Protein AF-X0ZCJ8-F1 (afdb_monomer_lite)

Sequence (162 aa):
AALRPFVGLSFTGRDLARGEHVKVVFGGTGAEKFNALRLDPEAEMIAWEEVRREKNRVWLLAAFRPADAEAAWARLREHGFEEAAVPRVAGSISERITELNKQLERVDEGRDEVRREAAKLAAGRREVELALAHWEDRRELRAAASKTAGLGRVAFLTGWVL

Organism: NCBI:txid412755

Structure (mmCIF, N/CA/C/O backbone):
data_AF-X0ZCJ8-F1
#
_entry.id   AF-X0ZCJ8-F1
#
loop_
_atom_site.group_PDB
_atom_site.id
_atom_site.type_symbol
_atom_site.label_atom_id
_atom_site.label_alt_id
_atom_site.label_comp_id
_atom_site.label_asym_id
_atom_site.label_entity_id
_atom_site.label_seq_id
_atom_site.pdbx_PDB_ins_code
_atom_site.Cartn_x
_atom_site.Cartn_y
_atom_site.Cartn_z
_atom_site.occupancy
_atom_site.B_iso_or_equiv
_atom_site.auth_seq_id
_atom_site.auth_comp_id
_atom_site.auth_asym_id
_atom_site.auth_atom_id
_atom_site.pdbx_PDB_model_num
ATOM 1 N N . ALA A 1 1 ? -1.143 2.016 1.740 1.00 50.06 1 ALA A N 1
ATOM 2 C CA . ALA A 1 1 ? -2.320 2.835 2.115 1.00 50.06 1 ALA A CA 1
ATOM 3 C C . ALA A 1 1 ? -2.971 2.422 3.447 1.00 50.06 1 ALA A C 1
ATOM 5 O O . ALA A 1 1 ? -3.483 3.301 4.124 1.00 50.06 1 ALA A O 1
ATOM 6 N N . ALA A 1 2 ? -2.907 1.153 3.879 1.00 52.97 2 ALA A N 1
ATOM 7 C CA . ALA A 1 2 ? -3.610 0.666 5.079 1.00 52.97 2 ALA A CA 1
ATOM 8 C C . ALA A 1 2 ? -3.115 1.210 6.440 1.00 52.97 2 ALA A C 1
ATOM 10 O O . ALA A 1 2 ? -3.858 1.166 7.409 1.00 52.97 2 ALA A O 1
ATOM 11 N N . LEU A 1 3 ? -1.889 1.743 6.529 1.00 55.34 3 LEU A N 1
ATOM 12 C CA . LEU A 1 3 ? -1.287 2.179 7.801 1.00 55.34 3 LEU A CA 1
ATOM 13 C C . LEU A 1 3 ? -1.479 3.669 8.136 1.00 55.34 3 LEU A C 1
ATOM 15 O O . LEU A 1 3 ? -1.194 4.095 9.250 1.00 55.34 3 LEU A O 1
ATOM 19 N N . ARG A 1 4 ? -1.976 4.476 7.189 1.00 61.03 4 ARG A N 1
ATOM 20 C CA . ARG A 1 4 ? -2.172 5.928 7.378 1.00 61.03 4 ARG A CA 1
ATOM 21 C C . ARG A 1 4 ? -3.079 6.317 8.561 1.00 61.03 4 ARG A C 1
ATOM 23 O O . ARG A 1 4 ? -2.838 7.380 9.131 1.00 61.03 4 ARG A O 1
ATOM 30 N N . PRO A 1 5 ? -4.096 5.527 8.947 1.00 59.25 5 PRO A N 1
ATOM 31 C CA . PRO A 1 5 ? -4.903 5.829 10.129 1.00 59.25 5 PRO A CA 1
ATOM 32 C C . PRO A 1 5 ? -4.148 5.670 11.457 1.00 59.25 5 PRO A C 1
ATOM 34 O O . PRO A 1 5 ? -4.555 6.248 12.454 1.00 59.25 5 PRO A O 1
ATOM 37 N N . PHE A 1 6 ? -3.037 4.929 11.473 1.00 59.81 6 PHE A N 1
ATOM 38 C CA . PHE A 1 6 ? -2.308 4.580 12.694 1.00 59.81 6 PHE A CA 1
ATOM 39 C C . PHE A 1 6 ? -1.148 5.529 13.032 1.00 59.81 6 PHE A C 1
ATOM 41 O O . PHE A 1 6 ? -0.448 5.320 14.017 1.00 59.81 6 PHE A O 1
ATOM 48 N N . VAL A 1 7 ? -0.929 6.569 12.219 1.00 56.41 7 VAL A N 1
ATOM 49 C CA . VAL A 1 7 ? 0.241 7.469 12.289 1.00 56.41 7 VAL A CA 1
ATOM 50 C C . VAL A 1 7 ? 0.339 8.226 13.626 1.00 56.41 7 VAL A C 1
ATOM 52 O O . VAL A 1 7 ? 1.438 8.584 14.031 1.00 56.41 7 VAL A O 1
ATOM 55 N N . GLY A 1 8 ? -0.783 8.458 14.316 1.00 54.50 8 GLY A N 1
ATOM 56 C CA . GLY A 1 8 ? -0.837 9.216 15.576 1.00 54.50 8 GLY A CA 1
ATOM 57 C C . GLY A 1 8 ? -0.928 8.370 16.847 1.00 54.50 8 GLY A C 1
ATOM 58 O O . GLY A 1 8 ? -1.039 8.926 17.934 1.00 54.50 8 GLY A O 1
ATOM 59 N N . LEU A 1 9 ? -0.919 7.043 16.728 1.00 59.88 9 LEU A N 1
ATOM 60 C CA . LEU A 1 9 ? -1.150 6.151 17.858 1.00 59.88 9 LEU A CA 1
ATOM 61 C C . LEU A 1 9 ? 0.182 5.747 18.499 1.00 59.88 9 LEU A C 1
ATOM 63 O O . LEU A 1 9 ? 1.043 5.156 17.848 1.00 59.88 9 LEU A O 1
ATOM 67 N N . SER A 1 10 ? 0.352 6.085 19.779 1.00 52.34 10 SER A N 1
ATOM 68 C CA . SER A 1 10 ? 1.588 5.861 20.545 1.00 52.34 10 SER A CA 1
ATOM 69 C C . SER A 1 10 ? 1.737 4.440 21.095 1.00 52.34 10 SER A C 1
ATOM 71 O O . SER A 1 10 ? 2.777 4.122 21.667 1.00 52.34 10 SER A O 1
ATOM 73 N N . PHE A 1 11 ? 0.733 3.573 20.934 1.00 56.59 11 PHE A N 1
ATOM 74 C CA . PHE A 1 11 ? 0.785 2.219 21.477 1.00 56.59 11 PHE A CA 1
ATOM 75 C C . PHE A 1 11 ? 1.544 1.243 20.571 1.00 56.59 11 PHE A C 1
ATOM 77 O O . PHE A 1 11 ? 1.569 1.337 19.337 1.00 56.59 11 PHE A O 1
ATOM 84 N N . THR A 1 12 ? 2.128 0.232 21.202 1.00 52.91 12 THR A N 1
ATOM 85 C CA . THR A 1 12 ? 2.758 -0.890 20.516 1.00 52.91 12 THR A CA 1
ATOM 86 C C . THR A 1 12 ? 1.667 -1.872 20.083 1.00 52.91 12 THR A C 1
ATOM 88 O O . THR A 1 12 ? 0.764 -2.175 20.861 1.00 52.91 12 THR A O 1
ATOM 91 N N . GLY A 1 13 ? 1.752 -2.482 18.892 1.00 51.50 13 GLY A N 1
ATOM 92 C CA . GLY A 1 13 ? 0.832 -3.578 18.511 1.00 51.50 13 GLY A CA 1
ATOM 93 C C . GLY A 1 13 ? 0.872 -4.770 19.488 1.00 51.50 13 GLY A C 1
ATOM 94 O O . GLY A 1 13 ? -0.035 -5.597 19.527 1.00 51.50 13 GLY A O 1
ATOM 95 N N . ARG A 1 14 ? 1.926 -4.824 20.312 1.00 44.53 14 ARG A N 1
ATOM 96 C CA . ARG A 1 14 ? 2.133 -5.769 21.410 1.00 44.53 14 ARG A CA 1
ATOM 97 C C . ARG A 1 14 ? 1.317 -5.432 22.672 1.00 44.53 14 ARG A C 1
ATOM 99 O O . ARG A 1 14 ? 0.997 -6.360 23.406 1.00 44.53 14 ARG A O 1
ATOM 106 N N . ASP A 1 15 ? 0.943 -4.169 22.888 1.00 51.22 15 ASP A N 1
ATOM 107 C CA . ASP A 1 15 ? 0.133 -3.724 24.036 1.00 51.22 15 ASP A CA 1
ATOM 108 C C . ASP A 1 15 ? -1.352 -4.046 23.820 1.00 51.22 15 ASP A C 1
ATOM 110 O O . ASP A 1 15 ? -2.024 -4.516 24.734 1.00 51.22 15 ASP A O 1
ATOM 114 N N . LEU A 1 16 ? -1.829 -3.938 22.571 1.00 52.94 16 LEU A N 1
ATOM 115 C CA . LEU A 1 16 ? -3.170 -4.382 22.152 1.00 52.94 16 LEU A CA 1
ATOM 116 C C . LEU A 1 16 ? -3.399 -5.892 22.356 1.00 52.94 16 LEU A C 1
ATOM 118 O O . LEU A 1 16 ? -4.534 -6.336 22.510 1.00 52.94 16 LEU A O 1
ATOM 122 N N . ALA A 1 17 ? -2.325 -6.686 22.319 1.00 48.06 17 ALA A N 1
ATOM 123 C CA . ALA A 1 17 ? -2.374 -8.147 22.371 1.00 48.06 17 ALA A CA 1
ATOM 124 C C . ALA A 1 17 ? -2.093 -8.738 23.767 1.00 48.06 17 ALA A C 1
ATOM 126 O O . ALA A 1 17 ? -2.235 -9.947 23.938 1.00 48.06 17 ALA A O 1
ATOM 127 N N . ARG A 1 18 ? -1.662 -7.925 24.745 1.00 46.75 18 ARG A N 1
ATOM 128 C CA . ARG A 1 18 ? -1.220 -8.382 26.081 1.00 46.75 18 ARG A CA 1
ATOM 129 C C . ARG A 1 18 ? -2.162 -8.042 27.235 1.00 46.75 18 ARG A C 1
ATOM 131 O O . ARG A 1 18 ? -1.869 -8.428 28.362 1.00 46.75 18 ARG A O 1
ATOM 138 N N . GLY A 1 19 ? -3.270 -7.349 26.991 1.00 52.25 19 GLY A N 1
ATOM 139 C CA . GLY A 1 19 ? -4.263 -7.110 28.035 1.00 52.25 19 GLY A CA 1
ATOM 140 C C . GLY A 1 19 ? -4.997 -8.401 28.404 1.00 52.25 19 GLY A C 1
ATOM 141 O O . GLY A 1 19 ? -5.912 -8.795 27.691 1.00 52.25 19 GLY A O 1
ATOM 142 N N . GLU A 1 20 ? -4.659 -9.036 29.532 1.00 55.88 20 GLU A N 1
ATOM 143 C CA . GLU A 1 20 ? -5.433 -10.177 30.072 1.00 55.88 20 GLU A CA 1
ATOM 144 C C . GLU A 1 20 ? -6.902 -9.807 30.355 1.00 55.88 20 GLU A C 1
ATOM 146 O O . GLU A 1 20 ? -7.778 -10.669 30.367 1.00 55.88 20 GLU A O 1
ATOM 151 N N . HIS A 1 21 ? -7.186 -8.515 30.538 1.00 65.31 21 HIS A N 1
ATOM 152 C CA . HIS A 1 21 ? -8.494 -8.013 30.961 1.00 65.31 21 HIS A CA 1
ATOM 153 C C . HIS A 1 21 ? -9.215 -7.148 29.923 1.00 65.31 21 HIS A C 1
ATOM 155 O O . HIS A 1 21 ? -10.389 -6.835 30.119 1.00 65.31 21 HIS A O 1
ATOM 161 N N . VAL A 1 22 ? -8.551 -6.759 28.827 1.00 69.31 22 VAL A N 1
ATOM 162 C CA . VAL A 1 22 ? -9.112 -5.850 27.816 1.00 69.31 22 VAL A CA 1
ATOM 163 C C . VAL A 1 22 ? -8.643 -6.262 26.426 1.00 69.31 22 VAL A C 1
ATOM 165 O O . VAL A 1 22 ? -7.446 -6.340 26.157 1.00 69.31 22 VAL A O 1
ATOM 168 N N . LYS A 1 23 ? -9.602 -6.494 25.532 1.00 73.38 23 LYS A N 1
ATOM 169 C CA . LYS A 1 23 ? -9.383 -6.695 24.105 1.00 73.38 23 LYS A CA 1
ATOM 170 C C . LYS A 1 23 ? -9.575 -5.363 23.399 1.00 73.38 23 LYS A C 1
ATOM 172 O O . LYS A 1 23 ? -10.607 -4.719 23.563 1.00 73.38 23 LYS A O 1
ATOM 177 N N . VAL A 1 24 ? -8.588 -4.970 22.603 1.00 76.44 24 VAL A N 1
ATOM 178 C CA . VAL A 1 24 ? -8.636 -3.731 21.829 1.00 76.44 24 VAL A CA 1
ATOM 179 C C . VAL A 1 24 ? -8.632 -4.065 20.344 1.00 76.44 24 VAL A C 1
ATOM 181 O O . VAL A 1 24 ? -7.844 -4.890 19.880 1.00 76.44 24 VAL A O 1
ATOM 184 N N . VAL A 1 25 ? -9.530 -3.430 19.605 1.00 81.69 25 VAL A N 1
ATOM 185 C CA . VAL A 1 25 ? -9.717 -3.600 18.167 1.00 81.69 25 VAL A CA 1
ATOM 186 C C . VAL A 1 25 ? -9.647 -2.240 17.491 1.00 81.69 25 VAL A C 1
ATOM 188 O O . VAL A 1 25 ? -10.058 -1.220 18.046 1.00 81.69 25 VAL A O 1
ATOM 191 N N . PHE A 1 26 ? -9.110 -2.223 16.278 1.00 83.06 26 PHE A N 1
ATOM 192 C CA . PHE A 1 26 ? -9.020 -1.021 15.465 1.00 83.06 26 PHE A CA 1
ATOM 193 C C . PHE A 1 26 ? -9.832 -1.210 14.194 1.00 83.06 26 PHE A C 1
ATOM 195 O O . PHE A 1 26 ? -9.808 -2.274 13.576 1.00 83.06 26 PHE A O 1
ATOM 202 N N . GLY A 1 27 ? -10.540 -0.172 13.781 1.00 86.88 27 GLY A N 1
ATOM 203 C CA . GLY A 1 27 ? -11.360 -0.245 12.588 1.00 86.88 27 GLY A CA 1
ATOM 204 C C . GLY A 1 27 ? -11.977 1.087 12.238 1.00 86.88 27 GLY A C 1
ATOM 205 O O . GLY A 1 27 ? -11.566 2.140 12.728 1.00 86.88 27 GLY A O 1
ATOM 206 N N . GLY A 1 28 ? -12.966 1.044 11.358 1.00 89.06 28 GLY A N 1
ATOM 207 C CA . GLY A 1 28 ? -13.709 2.238 10.999 1.00 89.06 28 GLY A CA 1
ATOM 208 C C . GLY A 1 28 ? -15.178 1.962 10.758 1.00 89.06 28 GLY A C 1
ATOM 209 O O . GLY A 1 28 ? -15.568 0.843 10.447 1.00 89.06 28 GLY A O 1
ATOM 210 N N . THR A 1 29 ? -15.978 3.010 10.884 1.00 91.31 29 THR A N 1
ATOM 211 C CA . THR A 1 29 ? -17.409 3.012 10.573 1.00 91.31 29 THR A CA 1
ATOM 212 C C . THR A 1 29 ? -17.787 4.313 9.857 1.00 91.31 29 THR A C 1
ATOM 214 O O . THR A 1 29 ? -16.990 5.252 9.778 1.00 91.31 29 THR A O 1
ATOM 217 N N . GLY A 1 30 ? -18.989 4.381 9.290 1.00 89.75 30 GLY A N 1
ATOM 218 C CA . GLY A 1 30 ? -19.532 5.614 8.719 1.00 89.75 30 GLY A CA 1
ATOM 219 C C . GLY A 1 30 ? -19.782 6.673 9.797 1.00 89.75 30 GLY A C 1
ATOM 220 O O . GLY A 1 30 ? -20.131 6.336 10.926 1.00 89.75 30 GLY A O 1
ATOM 221 N N . ALA A 1 31 ? -19.637 7.958 9.465 1.00 87.25 31 ALA A N 1
ATOM 222 C CA . ALA A 1 31 ? -19.786 9.043 10.447 1.00 87.25 31 ALA A CA 1
ATOM 223 C C . ALA A 1 31 ? -21.177 9.077 11.114 1.00 87.25 31 ALA A C 1
ATOM 225 O O . ALA A 1 31 ? -21.279 9.297 12.319 1.00 87.25 31 ALA A O 1
ATOM 226 N N . GLU A 1 32 ? -22.240 8.803 10.355 1.00 87.56 32 GLU A N 1
ATOM 227 C CA . GLU A 1 32 ? -23.608 8.719 10.883 1.00 87.56 32 GLU A CA 1
ATOM 228 C C . GLU A 1 32 ? -23.779 7.539 11.845 1.00 87.56 32 GLU A C 1
ATOM 230 O O . GLU A 1 32 ? -24.325 7.695 12.935 1.00 87.56 32 GLU A O 1
ATOM 235 N N . LYS A 1 33 ? -23.236 6.373 11.479 1.00 88.88 33 LYS A N 1
ATOM 236 C CA . LYS A 1 33 ? -23.296 5.166 12.308 1.00 88.88 33 LYS A CA 1
ATOM 237 C C . LYS A 1 33 ? -22.452 5.285 13.575 1.00 88.88 33 LYS A C 1
ATOM 239 O O . LYS A 1 33 ? -22.844 4.777 14.615 1.00 88.88 33 LYS A O 1
ATOM 244 N N . PHE A 1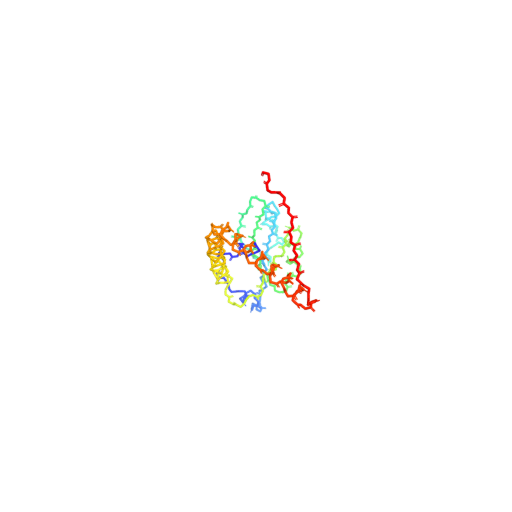 34 ? -21.335 6.012 13.524 1.00 87.88 34 PHE A N 1
ATOM 245 C CA . PHE A 1 34 ? -20.565 6.335 14.725 1.00 87.88 34 PHE A CA 1
ATOM 246 C C . PHE A 1 34 ? -21.363 7.201 15.702 1.00 87.88 34 PHE A C 1
ATOM 248 O O . PHE A 1 34 ? -21.324 6.975 16.909 1.00 87.88 34 PHE A O 1
ATOM 255 N N . ASN A 1 35 ? -22.107 8.187 15.194 1.00 87.19 35 ASN A N 1
ATOM 256 C CA . ASN A 1 35 ? -22.967 9.005 16.047 1.00 87.19 35 ASN A CA 1
ATOM 257 C C . ASN A 1 35 ? -24.101 8.171 16.661 1.00 87.19 35 ASN A C 1
ATOM 259 O O . ASN A 1 35 ? -24.431 8.390 17.822 1.00 87.19 35 ASN A O 1
ATOM 263 N N . ALA A 1 36 ? -24.650 7.203 15.920 1.00 87.81 36 ALA A N 1
ATOM 264 C CA . ALA A 1 36 ? -25.632 6.257 16.449 1.00 87.81 36 ALA A CA 1
ATOM 265 C C . ALA A 1 36 ? -25.032 5.362 17.548 1.00 87.81 36 ALA A C 1
ATOM 267 O O . ALA A 1 36 ? -25.618 5.263 18.620 1.00 87.81 36 ALA A O 1
ATOM 268 N N . LEU A 1 37 ? -23.827 4.818 17.337 1.00 87.56 37 LEU A N 1
ATOM 269 C CA . LEU A 1 37 ? -23.094 4.035 18.340 1.00 87.56 37 LEU A CA 1
ATOM 270 C C . LEU A 1 37 ? -22.851 4.834 19.629 1.00 87.56 37 LEU A C 1
ATOM 272 O O . LEU A 1 37 ? -22.979 4.300 20.723 1.00 87.56 37 LEU A O 1
ATOM 276 N N . ARG A 1 38 ? -22.534 6.131 19.518 1.00 85.06 38 ARG A N 1
ATOM 277 C CA . ARG A 1 38 ? -22.311 7.004 20.686 1.00 85.06 38 ARG A CA 1
ATOM 278 C C . ARG A 1 38 ? -23.552 7.229 21.543 1.00 85.06 38 ARG A C 1
ATOM 280 O O . ARG A 1 38 ? -23.412 7.622 22.697 1.00 85.06 38 ARG A O 1
ATOM 287 N N . LEU A 1 39 ? -24.730 7.084 20.953 1.00 87.88 39 LEU A N 1
ATOM 288 C CA . LEU A 1 39 ? -26.014 7.286 21.616 1.00 87.88 39 LEU A CA 1
ATOM 289 C C . LEU A 1 39 ? -26.653 5.959 22.037 1.00 87.88 39 LEU A C 1
ATOM 291 O O . LEU A 1 39 ? -27.720 5.980 22.644 1.00 87.88 39 LEU A O 1
ATOM 295 N N . ASP A 1 40 ? -26.020 4.830 21.714 1.00 87.75 40 ASP A N 1
ATOM 296 C CA . ASP A 1 40 ? -26.507 3.501 22.049 1.00 87.75 40 ASP A CA 1
ATOM 297 C C . ASP A 1 40 ? -26.166 3.166 23.514 1.00 87.75 40 ASP A C 1
ATOM 299 O O . ASP A 1 40 ? -24.987 2.999 23.845 1.00 87.75 40 ASP A O 1
ATOM 303 N N . PRO A 1 41 ? -27.162 3.062 24.414 1.00 83.81 41 PRO A N 1
ATOM 304 C CA . PRO A 1 41 ? -26.923 2.709 25.811 1.00 83.81 41 PRO A CA 1
ATOM 305 C C . PRO A 1 41 ? -26.390 1.280 25.965 1.00 83.81 41 PRO A C 1
ATOM 307 O O . PRO A 1 41 ? -25.703 0.981 26.936 1.00 83.81 41 PRO A O 1
ATOM 310 N N . GLU A 1 42 ? -26.642 0.395 24.998 1.00 82.19 42 GLU A N 1
ATOM 311 C CA . GLU A 1 42 ? -26.114 -0.968 25.021 1.00 82.19 42 GLU A CA 1
ATOM 312 C C . GLU A 1 42 ? -24.647 -1.049 24.578 1.00 82.19 42 GLU A C 1
ATOM 314 O O . GLU A 1 42 ? -24.030 -2.111 24.657 1.00 82.19 42 GLU A O 1
ATOM 319 N N . ALA A 1 43 ? -24.056 0.067 24.144 1.00 82.62 43 ALA A N 1
ATOM 320 C CA . ALA A 1 43 ? -22.638 0.159 23.827 1.00 82.62 43 ALA A CA 1
ATOM 321 C C . ALA A 1 43 ? -21.770 0.544 25.043 1.00 82.62 43 ALA A C 1
ATOM 323 O O . ALA A 1 43 ? -20.558 0.676 24.899 1.00 82.62 43 ALA A O 1
ATOM 324 N N . GLU A 1 44 ? -22.341 0.677 26.248 1.00 83.50 44 GLU A N 1
ATOM 325 C CA . GLU A 1 44 ? -21.629 1.112 27.465 1.00 83.50 44 GLU A CA 1
ATOM 326 C C . GLU A 1 44 ? -20.452 0.192 27.857 1.00 83.50 44 GLU A C 1
ATOM 328 O O . GLU A 1 44 ? -19.471 0.640 28.449 1.00 83.50 44 GLU A O 1
ATOM 333 N N . MET A 1 45 ? -20.485 -1.088 27.463 1.00 81.81 45 MET A N 1
ATOM 334 C CA . MET A 1 45 ? -19.368 -2.024 27.677 1.00 81.81 45 MET A CA 1
ATOM 335 C C . MET A 1 45 ? -18.158 -1.792 26.753 1.00 81.81 45 MET A C 1
ATOM 337 O O . MET A 1 45 ? -17.150 -2.498 26.867 1.00 81.81 45 MET A O 1
ATOM 341 N N . ILE A 1 46 ? -18.258 -0.843 25.820 1.00 85.88 46 ILE A N 1
ATOM 342 C CA . ILE A 1 46 ? -17.234 -0.520 24.832 1.00 85.88 46 ILE A CA 1
ATOM 343 C C . ILE A 1 46 ? -16.668 0.859 25.159 1.00 85.88 46 ILE A C 1
ATOM 345 O O . ILE A 1 46 ? -17.342 1.875 25.035 1.00 85.88 46 ILE A O 1
ATOM 349 N N . ALA A 1 47 ? -15.392 0.915 25.522 1.00 82.88 47 ALA A N 1
ATOM 350 C CA . ALA A 1 47 ? -14.654 2.168 25.515 1.00 82.88 47 ALA A CA 1
ATOM 351 C C . ALA A 1 47 ? -14.163 2.431 24.091 1.00 82.88 47 ALA A C 1
ATOM 353 O O . ALA A 1 47 ? -13.591 1.539 23.466 1.00 82.88 47 ALA A O 1
ATOM 354 N N . TRP A 1 48 ? -14.351 3.638 23.563 1.00 86.06 48 TRP A N 1
ATOM 355 C CA . TRP A 1 48 ? -13.825 3.988 22.246 1.00 86.06 48 TRP A CA 1
ATOM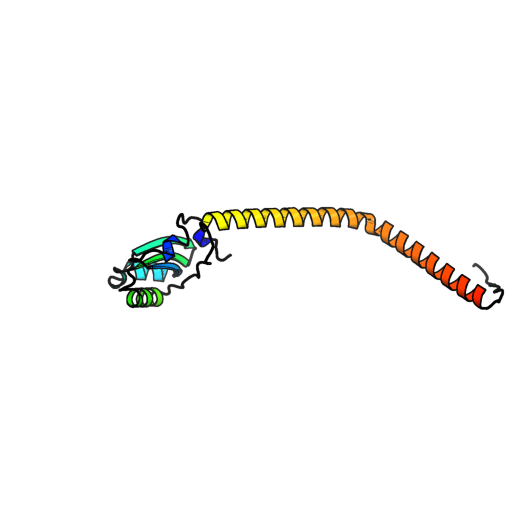 356 C C . TRP A 1 48 ? -13.116 5.332 22.224 1.00 86.06 48 TRP A C 1
ATOM 358 O O . TRP A 1 48 ? -13.449 6.255 22.966 1.00 86.06 48 TRP A O 1
ATOM 368 N N . GLU A 1 49 ? -12.168 5.452 21.303 1.00 81.88 49 GLU A N 1
ATOM 369 C CA . GLU A 1 49 ? -11.448 6.686 21.022 1.00 81.88 49 GLU A CA 1
ATOM 370 C C . GLU A 1 49 ? -11.467 6.962 19.516 1.00 81.88 49 GLU A C 1
ATOM 372 O O . GLU A 1 49 ? -11.171 6.085 18.697 1.00 81.88 49 GLU A O 1
ATOM 377 N N . GLU A 1 50 ? -11.847 8.187 19.142 1.00 84.62 50 GLU A N 1
ATOM 378 C CA . GLU A 1 50 ? -11.803 8.646 17.755 1.00 84.62 50 GLU A CA 1
ATOM 379 C C . GLU A 1 50 ? -10.353 8.959 17.383 1.00 84.62 50 GLU A C 1
ATOM 381 O O . GLU A 1 50 ? -9.767 9.925 17.862 1.00 84.62 50 GLU A O 1
ATOM 386 N N . VAL A 1 51 ? -9.778 8.143 16.502 1.00 81.00 51 VAL A N 1
ATOM 387 C CA . VAL A 1 51 ? -8.388 8.303 16.057 1.00 81.00 51 VAL A CA 1
ATOM 388 C C . VAL A 1 51 ? -8.307 9.295 14.908 1.00 81.00 51 VAL A C 1
ATOM 390 O O . VAL A 1 51 ? -7.384 10.105 14.822 1.00 81.00 51 VAL A O 1
ATOM 393 N N . ARG A 1 52 ? -9.259 9.208 13.971 1.00 79.88 52 ARG A N 1
ATOM 394 C CA . ARG A 1 52 ? -9.272 10.053 12.777 1.00 79.88 52 ARG A CA 1
ATOM 395 C C . ARG A 1 52 ? -10.649 10.091 12.137 1.00 79.88 52 ARG A C 1
ATOM 397 O O . ARG A 1 52 ? -11.284 9.056 11.966 1.00 79.88 52 ARG A O 1
ATOM 404 N N . ARG A 1 53 ? -11.050 11.261 11.651 1.00 82.44 53 ARG A N 1
ATOM 405 C CA . ARG A 1 53 ? -12.266 11.442 10.854 1.00 82.44 53 ARG A CA 1
ATOM 406 C C . ARG A 1 53 ? -11.932 11.937 9.459 1.00 82.44 53 ARG A C 1
ATOM 408 O O . ARG A 1 53 ? -11.246 12.938 9.278 1.00 82.44 53 ARG A O 1
ATOM 415 N N . GLU A 1 54 ? -12.443 11.225 8.468 1.00 82.94 54 GLU A N 1
ATOM 416 C CA . GLU A 1 54 ? -12.498 11.644 7.072 1.00 82.94 54 GLU A CA 1
ATOM 417 C C . GLU A 1 54 ? -13.971 11.814 6.690 1.00 82.94 54 GLU A C 1
ATOM 419 O O . GLU A 1 54 ? -14.829 11.184 7.296 1.00 82.94 54 GLU A O 1
ATOM 424 N N . LYS A 1 55 ? -14.284 12.683 5.718 1.00 80.88 55 LYS A N 1
ATOM 425 C CA . LYS A 1 55 ? -15.639 13.223 5.448 1.00 80.88 55 LYS A CA 1
ATOM 426 C C . LYS A 1 55 ? -16.822 12.274 5.712 1.00 80.88 55 LYS A C 1
ATOM 428 O O . LYS A 1 55 ? -17.805 12.722 6.284 1.00 80.88 55 LYS A O 1
ATOM 433 N N . ASN A 1 56 ? -16.730 11.001 5.311 1.00 85.12 56 ASN A N 1
ATOM 434 C CA . ASN A 1 56 ? -17.792 10.009 5.506 1.00 85.12 56 ASN A CA 1
ATOM 435 C C . ASN A 1 56 ? -17.389 8.776 6.347 1.00 85.12 56 ASN A C 1
ATOM 437 O O . ASN A 1 56 ? -18.158 7.824 6.451 1.00 85.12 56 ASN A O 1
ATOM 441 N N . ARG A 1 57 ? -16.182 8.746 6.924 1.00 86.88 57 ARG A N 1
ATOM 442 C CA . ARG A 1 57 ? -15.650 7.586 7.655 1.00 86.88 57 ARG A CA 1
ATOM 443 C C . ARG A 1 57 ? -14.884 8.021 8.900 1.00 86.88 57 ARG A C 1
ATOM 445 O O . ARG A 1 57 ? -13.994 8.866 8.835 1.00 86.88 57 ARG A O 1
ATOM 452 N N . VAL A 1 58 ? -15.212 7.406 10.027 1.00 86.31 58 VAL A N 1
ATOM 453 C CA . VAL A 1 58 ? -14.546 7.597 11.315 1.00 86.31 58 VAL A CA 1
ATOM 454 C C . VAL A 1 58 ? -13.730 6.349 11.618 1.00 86.31 58 VAL A C 1
ATOM 456 O O . VAL A 1 58 ? -14.249 5.236 11.571 1.00 86.31 58 VAL A O 1
ATOM 459 N N . TRP A 1 59 ? -12.450 6.542 11.906 1.00 85.50 59 TRP A N 1
ATOM 460 C CA . TRP A 1 59 ? -11.533 5.519 12.388 1.00 85.50 59 TRP A CA 1
ATOM 461 C C . TRP A 1 59 ? -11.487 5.582 13.904 1.00 85.50 59 TRP A C 1
ATOM 463 O O . TRP A 1 59 ? -11.242 6.648 14.477 1.00 85.50 59 TRP A O 1
ATOM 473 N N . LEU A 1 60 ? -11.718 4.441 14.539 1.00 86.44 60 LEU A N 1
ATOM 474 C CA . LEU A 1 60 ? -11.849 4.349 15.981 1.00 86.44 60 LEU A CA 1
ATOM 475 C C . LEU A 1 60 ? -11.085 3.152 16.534 1.00 86.44 60 LEU A C 1
ATOM 477 O O . LEU A 1 60 ? -10.951 2.106 15.891 1.00 86.44 60 LEU A O 1
ATOM 481 N N . LEU A 1 61 ? -10.597 3.344 17.751 1.00 83.25 61 LEU A N 1
ATOM 482 C CA . LEU A 1 61 ? -10.174 2.272 18.635 1.00 83.25 61 LEU A CA 1
ATOM 483 C C . LEU A 1 61 ? -11.352 1.918 19.510 1.00 83.25 61 LEU A C 1
ATOM 485 O O . LEU A 1 61 ? -11.937 2.812 20.110 1.00 83.25 61 LEU A O 1
ATOM 489 N N . ALA A 1 62 ? -11.679 0.638 19.592 1.00 84.75 62 ALA A N 1
ATOM 490 C CA . ALA A 1 62 ? -12.645 0.128 20.546 1.00 84.75 62 ALA A CA 1
ATOM 491 C C . ALA A 1 62 ? -11.941 -0.848 21.487 1.00 84.75 62 ALA A C 1
ATOM 493 O O . ALA A 1 62 ? -11.177 -1.707 21.051 1.00 84.75 62 ALA A O 1
ATOM 494 N N . ALA A 1 63 ? -12.195 -0.711 22.778 1.00 82.31 63 ALA A N 1
ATOM 495 C CA . ALA A 1 63 ? -11.658 -1.527 23.845 1.00 82.31 63 ALA A CA 1
ATOM 496 C C . ALA A 1 63 ? -12.820 -2.067 24.681 1.00 82.31 63 ALA A C 1
ATOM 498 O O . ALA A 1 63 ? -13.702 -1.320 25.094 1.00 82.31 63 ALA A O 1
ATOM 499 N N . PHE A 1 64 ? -12.831 -3.370 24.923 1.00 84.12 64 PHE A N 1
ATOM 500 C CA . PHE A 1 64 ? -13.873 -4.040 25.699 1.00 84.12 64 PHE A CA 1
ATOM 501 C C . PHE A 1 64 ? -13.286 -5.225 26.459 1.00 84.12 64 PHE A C 1
ATOM 503 O O . PHE A 1 64 ? -12.211 -5.735 26.130 1.00 84.12 64 PHE A O 1
ATOM 510 N N . ARG A 1 65 ? -13.977 -5.683 27.503 1.00 81.19 65 ARG A N 1
ATOM 511 C CA . ARG A 1 65 ? -13.530 -6.850 28.271 1.00 81.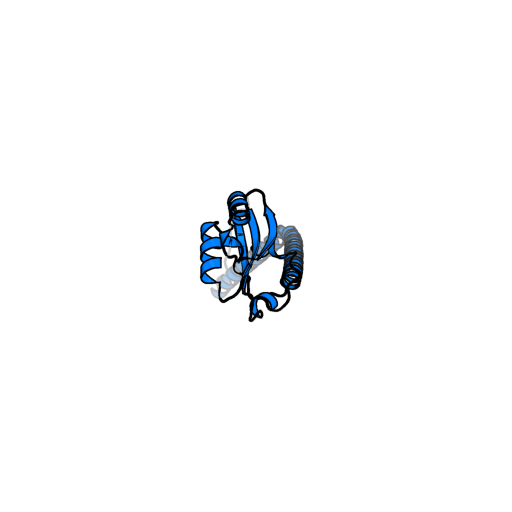19 65 ARG A CA 1
ATOM 512 C C . ARG A 1 65 ? -13.653 -8.123 27.425 1.00 81.19 65 ARG A C 1
ATOM 514 O O . ARG A 1 65 ? -14.633 -8.265 26.697 1.00 81.19 65 ARG A O 1
ATOM 521 N N . PRO A 1 66 ? -12.726 -9.091 27.543 1.00 81.19 66 PRO A N 1
ATOM 522 C CA . PRO A 1 66 ? -12.839 -10.376 26.855 1.00 81.19 66 PRO A CA 1
ATOM 523 C C . PRO A 1 66 ? -14.139 -11.126 27.171 1.00 81.19 66 PRO A C 1
ATOM 525 O O . PRO A 1 66 ? -14.678 -11.784 26.289 1.00 81.19 66 PRO A O 1
ATOM 528 N N . ALA A 1 67 ? -14.657 -10.986 28.397 1.00 83.00 67 ALA A N 1
ATOM 529 C CA . ALA A 1 67 ? -15.936 -11.565 28.812 1.00 83.00 67 ALA A CA 1
ATOM 530 C C . ALA A 1 67 ? -17.132 -11.005 28.019 1.00 83.00 67 ALA A C 1
ATOM 532 O O . ALA A 1 67 ? -18.069 -11.739 27.728 1.00 83.00 67 ALA A O 1
ATOM 533 N N . ASP A 1 68 ? -17.054 -9.737 27.607 1.00 85.25 68 ASP A N 1
ATOM 534 C CA . ASP A 1 68 ? -18.115 -9.021 26.890 1.00 85.25 68 ASP A CA 1
ATOM 535 C C . ASP A 1 68 ? -17.868 -9.016 25.367 1.00 85.25 68 ASP A C 1
ATOM 537 O O . ASP A 1 68 ? -18.522 -8.291 24.619 1.00 85.25 68 ASP A O 1
ATOM 541 N N . ALA A 1 69 ? -16.898 -9.801 24.881 1.00 83.31 69 ALA A N 1
ATOM 542 C CA . ALA A 1 69 ? -16.396 -9.685 23.516 1.00 83.31 69 ALA A CA 1
ATOM 543 C C . ALA A 1 69 ? -17.454 -9.967 22.446 1.00 83.31 69 ALA A C 1
ATOM 545 O O . ALA A 1 69 ? -17.491 -9.257 21.444 1.00 83.31 69 ALA A O 1
ATOM 546 N N . GLU A 1 70 ? -18.301 -10.983 22.623 1.00 86.62 70 GLU A N 1
ATOM 547 C CA . GLU A 1 70 ? -19.348 -11.290 21.640 1.00 86.62 70 GLU A CA 1
ATOM 548 C C . GLU A 1 70 ? -20.396 -10.180 21.560 1.00 86.62 70 GLU A C 1
ATOM 550 O O . GLU A 1 70 ? -20.726 -9.733 20.461 1.00 86.62 70 GLU A O 1
ATOM 555 N N . ALA A 1 71 ? -20.855 -9.687 22.712 1.00 87.12 71 ALA A N 1
ATOM 556 C CA . ALA A 1 71 ? -21.816 -8.594 22.786 1.00 87.12 71 ALA A CA 1
ATOM 557 C C . ALA A 1 71 ? -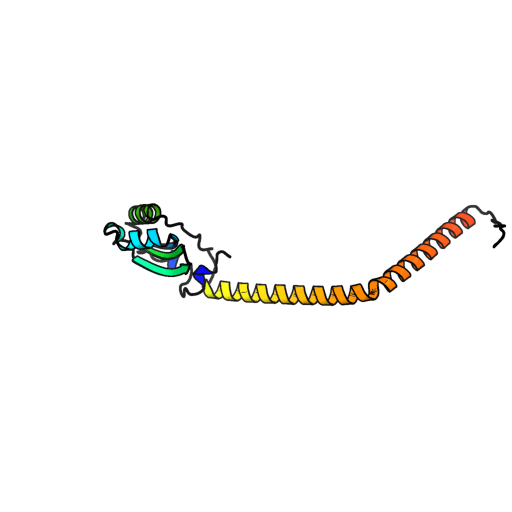21.232 -7.306 22.183 1.00 87.12 71 ALA A C 1
ATOM 559 O O . ALA A 1 71 ? -21.882 -6.644 21.373 1.00 87.12 71 ALA A O 1
ATOM 560 N N . ALA A 1 72 ? -19.974 -6.989 22.502 1.00 86.94 72 ALA A N 1
ATOM 561 C CA . ALA A 1 72 ? -19.286 -5.826 21.956 1.00 86.94 72 ALA A CA 1
ATOM 562 C C . ALA A 1 72 ? -19.134 -5.923 20.431 1.00 86.94 72 ALA A C 1
ATOM 564 O O . ALA A 1 72 ? -19.395 -4.959 19.714 1.00 86.94 72 ALA A O 1
ATOM 565 N N . TRP A 1 73 ? -18.769 -7.099 19.910 1.00 88.62 73 TRP A N 1
ATOM 566 C CA . TRP A 1 73 ? -18.666 -7.324 18.468 1.00 88.62 73 TRP A CA 1
ATOM 567 C C . TRP A 1 73 ? -20.006 -7.242 17.748 1.00 88.62 73 TRP A C 1
ATOM 569 O O . TRP A 1 73 ? -20.054 -6.706 16.640 1.00 88.62 73 TRP A O 1
ATOM 579 N N . ALA A 1 74 ? -21.072 -7.772 18.348 1.00 90.81 74 ALA A N 1
ATOM 580 C CA . ALA A 1 74 ? -22.41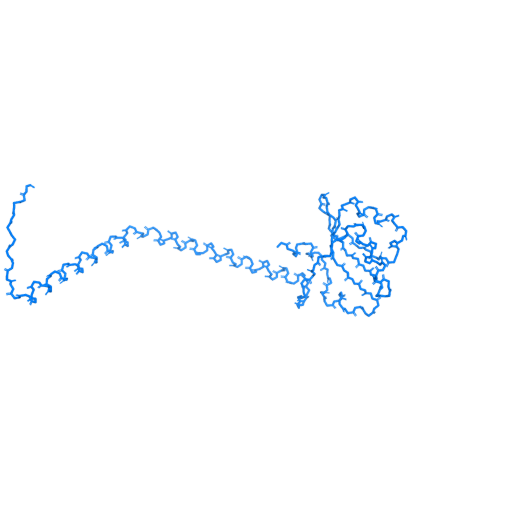4 -7.691 17.787 1.00 90.81 74 ALA A CA 1
ATOM 581 C C . ALA A 1 74 ? -22.836 -6.226 17.619 1.00 90.81 74 ALA A C 1
ATOM 583 O O . ALA A 1 74 ? -23.186 -5.824 16.509 1.00 90.81 74 ALA A O 1
ATOM 584 N N . ARG A 1 75 ? -22.674 -5.413 18.672 1.00 89.19 75 ARG A N 1
ATOM 585 C CA . ARG A 1 75 ? -23.006 -3.980 18.644 1.00 89.19 75 ARG A CA 1
ATOM 586 C C . ARG A 1 75 ? -22.123 -3.201 17.674 1.00 89.19 75 ARG A C 1
ATOM 588 O O . ARG A 1 75 ? -22.630 -2.449 16.847 1.00 89.19 75 ARG A O 1
ATOM 595 N N . LEU A 1 76 ? -20.810 -3.434 17.677 1.00 87.88 76 LEU A N 1
ATOM 596 C CA . LEU A 1 76 ? -19.906 -2.795 16.713 1.00 87.88 76 LEU A CA 1
ATOM 597 C C . LEU A 1 76 ? -20.324 -3.093 15.264 1.00 87.88 76 LEU A C 1
ATOM 599 O O . LEU A 1 76 ? -20.394 -2.178 14.443 1.00 87.88 76 LEU A O 1
ATOM 603 N N . ARG A 1 77 ? -20.644 -4.350 14.937 1.00 90.31 77 ARG A N 1
ATOM 604 C CA . ARG A 1 77 ? -21.063 -4.745 13.580 1.00 90.31 77 ARG A CA 1
ATOM 605 C C . ARG A 1 77 ? -22.427 -4.189 13.192 1.00 90.31 77 ARG A C 1
ATOM 607 O O . ARG A 1 77 ? -22.596 -3.786 12.042 1.00 90.31 77 ARG A O 1
ATOM 614 N N . GLU A 1 78 ? -23.372 -4.135 14.124 1.00 91.31 78 GLU A N 1
ATOM 615 C CA . GLU A 1 78 ? -24.683 -3.510 13.920 1.00 91.31 78 GLU A CA 1
ATOM 616 C C . GLU A 1 78 ? -24.533 -2.036 13.516 1.00 91.31 78 GLU A C 1
ATOM 618 O O . GLU A 1 78 ? -25.119 -1.580 12.532 1.00 91.31 78 GLU A O 1
ATOM 623 N N . HIS A 1 79 ? -23.601 -1.335 14.165 1.00 89.50 79 HIS A N 1
ATOM 624 C CA . HIS A 1 79 ? -23.210 0.033 13.823 1.00 89.50 79 HIS A CA 1
ATOM 625 C C . HIS A 1 79 ? -22.173 0.116 12.691 1.00 89.50 79 HIS A C 1
ATOM 627 O O . HIS A 1 79 ? -21.506 1.134 12.515 1.00 89.50 79 HIS A O 1
ATOM 633 N N . GLY A 1 80 ? -22.037 -0.927 11.868 1.00 86.44 80 GLY A N 1
ATOM 634 C CA . GLY A 1 80 ? -21.228 -0.915 10.646 1.00 86.44 80 GLY A CA 1
ATOM 635 C C . GLY A 1 80 ? -19.721 -0.784 10.862 1.00 86.44 80 GLY A C 1
ATOM 636 O O . GLY A 1 80 ? -19.032 -0.266 9.984 1.00 86.44 80 GLY A O 1
ATOM 637 N N . PHE A 1 81 ? -19.210 -1.208 12.017 1.00 88.94 81 PHE A N 1
ATOM 638 C CA . PHE A 1 81 ? -17.779 -1.267 12.274 1.00 88.94 81 PHE A CA 1
ATOM 639 C C . PHE A 1 81 ? -17.114 -2.362 11.437 1.00 88.94 81 PHE A C 1
ATOM 641 O O . PHE A 1 81 ? -17.462 -3.543 11.511 1.00 88.94 81 PHE A O 1
ATOM 648 N N . GLU A 1 82 ? -16.104 -1.957 10.680 1.00 85.88 82 GLU A N 1
ATOM 649 C CA . GLU A 1 82 ? -15.222 -2.836 9.927 1.00 85.88 82 GLU A CA 1
ATOM 650 C C . GLU A 1 82 ? -13.865 -2.893 10.625 1.00 85.88 82 GLU A C 1
ATOM 652 O O . GLU A 1 82 ? -13.157 -1.882 10.703 1.00 85.88 82 GLU A O 1
ATOM 657 N N . GLU A 1 83 ? -13.491 -4.080 11.111 1.00 82.44 83 GLU A N 1
ATOM 658 C CA . GLU A 1 83 ? -12.164 -4.311 11.677 1.00 82.44 83 GLU A CA 1
ATOM 659 C C . GLU A 1 83 ? -11.102 -4.104 10.600 1.00 82.44 83 GLU A C 1
ATOM 661 O O . GLU A 1 83 ? -11.115 -4.747 9.548 1.00 82.44 83 GLU A O 1
ATOM 666 N N . ALA A 1 84 ? -10.149 -3.223 10.876 1.00 78.56 84 ALA A N 1
ATOM 667 C CA . ALA A 1 84 ? -8.956 -3.123 10.066 1.00 78.56 84 ALA A CA 1
ATOM 668 C C . ALA A 1 84 ? -7.893 -4.018 10.689 1.00 78.56 84 ALA A C 1
ATOM 670 O O . ALA A 1 84 ? -7.445 -3.787 11.811 1.00 78.56 84 ALA A O 1
ATOM 671 N N . ALA A 1 85 ? -7.478 -5.034 9.932 1.00 64.69 85 ALA A N 1
ATOM 672 C CA . ALA A 1 85 ? -6.411 -5.928 10.343 1.00 64.69 85 ALA A CA 1
ATOM 673 C C . ALA A 1 85 ? -5.154 -5.107 10.654 1.00 64.69 85 ALA A C 1
ATOM 675 O O . ALA A 1 85 ? -4.498 -4.578 9.753 1.00 64.69 85 ALA A O 1
ATOM 676 N N . VAL A 1 86 ? -4.825 -4.994 11.941 1.00 61.72 86 VAL A N 1
ATOM 677 C CA . VAL A 1 86 ? -3.568 -4.394 12.373 1.00 61.72 86 VAL A CA 1
ATOM 678 C C . VAL A 1 86 ? -2.474 -5.388 11.990 1.00 61.72 86 VAL A C 1
ATOM 680 O O . VAL A 1 86 ? -2.474 -6.513 12.505 1.00 61.72 86 VAL A O 1
ATOM 683 N N . PRO A 1 87 ? -1.557 -5.050 11.066 1.00 56.34 87 PRO A N 1
ATOM 684 C CA . PRO A 1 87 ? -0.478 -5.963 10.741 1.00 56.34 87 PRO A CA 1
ATOM 685 C C . PRO A 1 87 ? 0.327 -6.219 12.017 1.00 56.34 87 PRO A C 1
ATOM 687 O O . PRO A 1 87 ? 0.688 -5.287 12.735 1.00 56.34 87 PRO A O 1
ATOM 690 N N . ARG A 1 88 ? 0.586 -7.494 12.323 1.00 52.62 88 ARG A N 1
ATOM 691 C CA . ARG A 1 88 ? 1.428 -7.888 13.458 1.00 52.62 88 ARG A CA 1
ATOM 692 C C . ARG A 1 88 ? 2.869 -7.498 13.145 1.00 52.62 88 ARG A C 1
ATOM 694 O O . ARG A 1 88 ? 3.622 -8.289 12.587 1.00 52.62 88 ARG A O 1
ATOM 701 N N . VAL A 1 89 ? 3.235 -6.258 13.450 1.00 53.09 89 VAL A N 1
ATOM 702 C CA . VAL A 1 89 ? 4.600 -5.760 13.269 1.00 53.09 89 VAL A CA 1
ATOM 703 C C . VAL A 1 89 ? 5.344 -5.821 14.600 1.00 53.09 89 VAL A C 1
ATOM 705 O O . VAL A 1 89 ? 4.777 -5.538 15.655 1.00 53.09 89 VAL A O 1
ATOM 708 N N . ALA A 1 90 ? 6.619 -6.205 14.566 1.00 45.22 90 ALA A N 1
ATOM 709 C CA . ALA A 1 90 ? 7.508 -6.042 15.709 1.00 45.22 90 ALA A CA 1
ATOM 710 C C . ALA A 1 90 ? 7.867 -4.551 15.864 1.00 45.22 90 ALA A C 1
ATOM 712 O O . ALA A 1 90 ? 8.347 -3.951 14.907 1.00 45.22 90 ALA A O 1
ATOM 713 N N . GLY A 1 91 ? 7.629 -3.974 17.049 1.00 59.53 91 GLY A N 1
ATOM 714 C CA . GLY A 1 91 ? 7.866 -2.550 17.346 1.00 59.53 91 GLY A CA 1
ATOM 715 C C . GLY A 1 91 ? 6.581 -1.715 17.404 1.00 59.53 91 GLY A C 1
ATOM 716 O O . GLY A 1 91 ? 5.474 -2.268 17.377 1.00 59.53 91 GLY A O 1
ATOM 717 N N . SER A 1 92 ? 6.714 -0.391 17.519 1.00 61.00 92 SER A N 1
ATOM 718 C CA . SER A 1 92 ? 5.554 0.510 17.467 1.00 61.00 92 SER A CA 1
ATOM 719 C C . SER A 1 92 ? 5.100 0.738 16.020 1.00 61.00 92 SER A C 1
ATOM 721 O O . SER A 1 92 ? 5.891 0.695 15.072 1.00 61.00 92 SER A O 1
ATOM 723 N N . ILE A 1 93 ? 3.802 0.975 15.811 1.00 62.78 93 ILE A N 1
ATOM 724 C CA . ILE A 1 93 ? 3.275 1.233 14.461 1.00 62.78 93 ILE A CA 1
ATOM 725 C C . ILE A 1 93 ? 3.883 2.529 13.888 1.00 62.78 93 ILE A C 1
ATOM 727 O O . ILE A 1 93 ? 4.178 2.596 12.694 1.00 62.78 93 ILE A O 1
ATOM 731 N N . SER A 1 94 ? 4.160 3.512 14.749 1.00 58.75 94 SER A N 1
ATOM 732 C CA . SER A 1 94 ? 4.837 4.766 14.398 1.00 58.75 94 SER A CA 1
ATOM 733 C C . SER A 1 94 ? 6.274 4.553 13.898 1.00 58.75 94 SER A C 1
ATOM 735 O O . SER A 1 94 ? 6.651 5.079 12.846 1.00 58.75 94 SER A O 1
ATOM 737 N N . GLU A 1 95 ? 7.060 3.706 14.572 1.00 62.03 95 GLU A N 1
ATOM 738 C CA . GLU A 1 95 ? 8.405 3.324 14.113 1.00 62.03 95 GLU A CA 1
ATOM 739 C C . GLU A 1 95 ? 8.351 2.673 12.732 1.00 62.03 95 GLU A C 1
ATOM 741 O O . GLU A 1 95 ? 9.137 3.015 11.847 1.00 62.03 95 GLU A O 1
ATOM 746 N N . ARG A 1 96 ? 7.384 1.774 12.506 1.00 64.44 96 ARG A N 1
ATOM 747 C CA . ARG A 1 96 ? 7.249 1.107 11.209 1.00 64.44 96 ARG A CA 1
ATOM 748 C C . ARG A 1 96 ? 6.839 2.066 10.101 1.00 64.44 96 ARG A C 1
ATOM 750 O O . ARG A 1 96 ? 7.334 1.935 8.988 1.00 64.44 96 ARG A O 1
ATOM 757 N N . ILE A 1 97 ? 5.935 3.001 10.375 1.00 65.31 97 ILE A N 1
ATOM 758 C CA . ILE A 1 97 ? 5.532 4.026 9.407 1.00 65.31 97 ILE A CA 1
ATOM 759 C C . ILE A 1 97 ? 6.724 4.919 9.062 1.00 65.31 97 ILE A C 1
ATOM 761 O O . ILE A 1 97 ? 6.956 5.192 7.888 1.00 65.31 97 ILE A O 1
ATOM 765 N N . THR A 1 98 ? 7.507 5.317 10.064 1.00 69.00 98 THR A N 1
ATOM 766 C CA . THR A 1 98 ? 8.723 6.114 9.868 1.00 69.00 98 THR A CA 1
ATOM 767 C C . THR A 1 98 ? 9.738 5.364 9.010 1.00 69.00 98 THR A C 1
ATOM 769 O O . THR A 1 98 ? 10.278 5.924 8.060 1.00 69.00 98 THR A O 1
ATOM 772 N N . GLU A 1 99 ? 9.956 4.080 9.292 1.00 70.88 99 GLU A N 1
ATOM 773 C CA . GLU A 1 99 ? 10.838 3.231 8.493 1.00 70.88 99 GLU A CA 1
ATOM 774 C C . GLU A 1 99 ? 10.322 3.056 7.059 1.00 70.88 99 GLU A C 1
ATOM 776 O O . GLU A 1 99 ? 11.086 3.191 6.110 1.00 70.88 99 GLU A O 1
ATOM 781 N N . LEU A 1 100 ? 9.022 2.816 6.873 1.00 70.00 100 LEU A N 1
ATOM 782 C CA . LEU A 1 100 ? 8.422 2.691 5.543 1.00 70.00 100 LEU A CA 1
ATOM 783 C C . LEU A 1 100 ? 8.512 3.992 4.741 1.00 70.00 100 LEU A C 1
ATOM 785 O O . LEU A 1 100 ? 8.748 3.932 3.540 1.00 70.00 100 LEU A O 1
ATOM 789 N N . ASN A 1 101 ? 8.357 5.151 5.383 1.00 73.31 101 ASN A N 1
ATOM 790 C CA . ASN A 1 101 ? 8.530 6.445 4.724 1.00 73.31 101 ASN A CA 1
ATOM 791 C C . ASN A 1 101 ? 9.984 6.650 4.289 1.00 73.31 101 ASN A C 1
ATOM 793 O O . ASN A 1 101 ? 10.217 6.985 3.134 1.00 73.31 101 ASN A O 1
ATOM 797 N N . LYS A 1 102 ? 10.956 6.340 5.159 1.00 74.44 102 LYS A N 1
ATOM 798 C CA . LYS A 1 102 ? 12.384 6.365 4.798 1.00 74.44 102 LYS A CA 1
ATOM 799 C C . LYS A 1 102 ? 12.707 5.410 3.651 1.00 74.44 102 LYS A C 1
ATOM 801 O O . LYS A 1 102 ? 13.524 5.718 2.791 1.00 74.44 102 LYS A O 1
ATOM 806 N N . GLN A 1 103 ? 12.086 4.233 3.631 1.00 72.56 103 GLN A N 1
ATOM 807 C CA . GLN A 1 103 ? 12.236 3.288 2.525 1.00 72.56 103 GLN A CA 1
ATOM 808 C C . GLN A 1 103 ? 11.631 3.834 1.231 1.00 72.56 103 GLN A C 1
ATOM 810 O O . GLN A 1 103 ? 12.241 3.676 0.178 1.00 72.56 103 GLN A O 1
ATOM 815 N N . LEU A 1 104 ? 10.472 4.492 1.304 1.00 76.38 104 LEU A N 1
ATOM 816 C CA . LEU A 1 104 ? 9.850 5.140 0.152 1.00 76.38 104 LEU A CA 1
ATOM 817 C C . LEU A 1 104 ? 10.746 6.242 -0.420 1.00 76.38 104 LEU A C 1
ATOM 819 O O . LEU A 1 104 ? 10.979 6.255 -1.623 1.00 76.38 104 LEU A O 1
ATOM 823 N N . GLU A 1 105 ? 11.292 7.100 0.444 1.00 80.19 105 GLU A N 1
ATOM 824 C CA . GLU A 1 105 ? 12.221 8.168 0.057 1.00 80.19 105 GLU A CA 1
ATOM 825 C C . GLU A 1 105 ? 13.448 7.599 -0.663 1.00 80.19 105 GLU A C 1
ATOM 827 O O . GLU A 1 105 ? 13.751 8.023 -1.773 1.00 80.19 105 GLU A O 1
ATOM 832 N N . ARG A 1 106 ? 14.084 6.556 -0.112 1.00 80.25 106 ARG A N 1
ATOM 833 C CA . ARG A 1 106 ? 15.220 5.883 -0.772 1.00 80.25 106 ARG A CA 1
ATOM 834 C C . ARG A 1 106 ? 14.856 5.299 -2.138 1.00 80.25 106 ARG A C 1
ATOM 836 O O . ARG A 1 106 ? 15.671 5.318 -3.058 1.00 80.25 106 ARG A O 1
ATOM 843 N N . VAL A 1 107 ? 13.656 4.732 -2.273 1.00 82.12 107 VAL A N 1
ATOM 844 C CA . VAL A 1 107 ? 13.186 4.170 -3.548 1.00 82.12 107 VAL A CA 1
ATOM 845 C C . VAL A 1 107 ? 12.940 5.277 -4.572 1.00 82.12 107 VAL A C 1
ATOM 847 O O . VAL A 1 107 ? 13.297 5.105 -5.738 1.00 82.12 107 VAL A O 1
ATOM 850 N N . ASP A 1 108 ? 12.364 6.405 -4.162 1.00 83.00 108 ASP A N 1
ATOM 851 C CA . ASP A 1 108 ? 12.157 7.553 -5.046 1.00 83.00 108 ASP A CA 1
ATOM 852 C C . ASP A 1 108 ? 13.495 8.187 -5.466 1.00 83.00 108 ASP A C 1
ATOM 854 O O . ASP A 1 108 ? 13.698 8.421 -6.659 1.00 83.00 108 ASP A O 1
ATOM 858 N N . GLU A 1 109 ? 14.444 8.354 -4.539 1.00 87.25 109 GLU A N 1
ATOM 859 C CA . GLU A 1 109 ? 15.808 8.819 -4.837 1.00 87.25 109 GLU A CA 1
ATOM 860 C C . GLU A 1 109 ? 16.511 7.905 -5.851 1.00 87.25 109 GLU A C 1
ATOM 862 O O . GLU A 1 109 ? 17.030 8.381 -6.866 1.00 87.25 109 GLU A O 1
ATOM 867 N N . GLY A 1 110 ? 16.468 6.587 -5.629 1.00 84.12 110 GLY A N 1
ATOM 868 C CA . GLY A 1 110 ? 17.047 5.607 -6.548 1.00 84.12 110 GLY A CA 1
ATOM 869 C C . GLY A 1 110 ? 16.370 5.619 -7.921 1.00 84.12 110 GLY A C 1
ATOM 870 O O . GLY A 1 110 ? 17.037 5.528 -8.953 1.00 84.12 110 GLY A O 1
ATOM 871 N N . ARG A 1 111 ? 15.045 5.798 -7.973 1.00 84.81 111 ARG A N 1
ATOM 872 C CA . ARG A 1 111 ? 14.315 5.930 -9.243 1.00 84.81 111 ARG A CA 1
ATOM 873 C C . ARG A 1 111 ? 14.757 7.173 -10.012 1.00 84.81 111 ARG A C 1
ATOM 875 O O . ARG A 1 111 ? 14.902 7.116 -11.235 1.00 84.81 111 ARG A O 1
ATOM 882 N N . ASP A 1 112 ? 14.954 8.287 -9.322 1.00 87.81 112 ASP A N 1
ATOM 883 C CA . ASP A 1 112 ? 15.340 9.547 -9.949 1.00 87.81 112 ASP A CA 1
ATOM 884 C C . ASP A 1 112 ? 16.819 9.559 -10.370 1.00 87.81 112 ASP A C 1
ATOM 886 O O . ASP A 1 112 ? 17.172 10.167 -11.383 1.00 87.81 112 ASP A O 1
ATOM 890 N N . GLU A 1 113 ? 17.692 8.837 -9.669 1.00 90.88 113 GLU A N 1
ATOM 891 C CA . GLU A 1 113 ? 19.052 8.546 -10.133 1.00 90.88 113 GLU A CA 1
ATOM 892 C C . GLU A 1 113 ? 19.053 7.695 -11.409 1.00 90.88 113 GLU A C 1
ATOM 894 O O . GLU A 1 113 ? 19.627 8.112 -12.416 1.00 90.88 113 GLU A O 1
ATOM 899 N N . VAL A 1 114 ? 18.326 6.572 -11.427 1.00 89.19 114 VAL A N 1
ATOM 900 C CA . VAL A 1 114 ? 18.213 5.712 -12.619 1.00 89.19 114 VAL A CA 1
ATOM 901 C C . VAL A 1 114 ? 17.658 6.488 -13.813 1.00 89.19 114 VAL A C 1
ATOM 903 O O . VAL A 1 114 ? 18.157 6.346 -14.927 1.00 89.19 114 VAL A O 1
ATOM 906 N N . ARG A 1 115 ? 16.657 7.353 -13.602 1.00 87.19 115 ARG A N 1
ATOM 907 C CA . ARG A 1 115 ? 16.127 8.229 -14.659 1.00 87.19 115 ARG A CA 1
ATOM 908 C C . ARG A 1 115 ? 17.179 9.190 -15.203 1.00 87.19 115 ARG A C 1
ATOM 910 O O . ARG A 1 115 ? 17.244 9.375 -16.416 1.00 87.19 115 ARG A O 1
ATOM 917 N N . ARG A 1 116 ? 17.993 9.797 -14.334 1.00 89.69 116 ARG A N 1
ATOM 918 C CA . ARG A 1 116 ? 19.072 10.705 -14.753 1.00 89.69 116 ARG A CA 1
ATOM 919 C C . ARG A 1 116 ? 20.142 9.972 -15.554 1.00 89.69 116 ARG A C 1
ATOM 921 O O . ARG A 1 116 ? 20.521 10.455 -16.617 1.00 89.69 116 ARG A O 1
ATOM 928 N N . GLU A 1 117 ? 20.586 8.808 -15.096 1.00 88.19 117 GLU A N 1
ATOM 929 C CA . GLU A 1 117 ? 21.581 8.008 -15.819 1.00 88.19 117 GLU A CA 1
ATOM 930 C C . GLU A 1 117 ? 21.034 7.482 -17.152 1.00 88.19 117 GLU A C 1
ATOM 932 O O . GLU A 1 117 ? 21.700 7.590 -18.181 1.00 88.19 117 GLU A O 1
ATOM 937 N N . ALA A 1 118 ? 19.781 7.022 -17.186 1.00 85.94 118 ALA A N 1
ATOM 938 C CA . ALA A 1 118 ? 19.121 6.634 -18.430 1.00 85.94 118 ALA A CA 1
ATOM 939 C C . ALA A 1 118 ? 19.023 7.806 -19.422 1.00 85.94 118 ALA A C 1
ATOM 941 O O . ALA A 1 118 ? 19.247 7.616 -20.615 1.00 85.94 118 ALA A O 1
ATOM 942 N N . ALA A 1 119 ? 18.740 9.024 -18.946 1.00 85.56 119 ALA A N 1
ATOM 943 C CA . ALA A 1 119 ? 18.714 10.217 -19.789 1.00 85.56 119 ALA A CA 1
ATOM 944 C C . ALA A 1 119 ? 20.105 10.577 -20.342 1.00 85.56 119 ALA A C 1
ATOM 946 O O . ALA A 1 119 ? 20.219 10.932 -21.516 1.00 85.56 119 ALA A O 1
ATOM 947 N N . LYS A 1 120 ? 21.171 10.435 -19.539 1.00 86.75 120 LYS A N 1
ATOM 948 C CA . LYS A 1 120 ? 22.558 10.613 -20.008 1.00 86.75 120 LYS A CA 1
ATOM 949 C C . LYS A 1 120 ? 22.920 9.591 -21.085 1.00 86.75 120 LYS A C 1
ATOM 951 O O . LYS A 1 120 ? 23.460 9.963 -22.121 1.00 86.75 120 LYS A O 1
ATOM 956 N N . LEU A 1 121 ? 22.579 8.320 -20.873 1.00 84.06 121 LEU A N 1
ATOM 957 C CA . LEU A 1 121 ? 22.816 7.256 -21.852 1.00 84.06 121 LEU A CA 1
ATOM 958 C C . LEU A 1 121 ? 21.999 7.460 -23.134 1.00 84.06 121 LEU A C 1
ATOM 960 O O . LEU A 1 121 ? 22.492 7.195 -24.228 1.00 84.06 121 LEU A O 1
ATOM 964 N N . ALA A 1 122 ? 20.775 7.981 -23.022 1.00 82.50 122 ALA A N 1
ATOM 965 C CA . ALA A 1 122 ? 19.944 8.301 -24.176 1.00 82.50 122 ALA A CA 1
ATOM 966 C C . ALA A 1 122 ? 20.558 9.397 -25.063 1.00 82.50 122 ALA A C 1
ATOM 968 O O . ALA A 1 122 ? 20.362 9.357 -26.277 1.00 82.50 122 ALA A O 1
ATOM 969 N N . ALA A 1 123 ? 21.328 10.335 -24.496 1.00 84.12 123 ALA A N 1
ATOM 970 C CA . ALA A 1 123 ? 22.030 11.353 -25.280 1.00 84.12 123 ALA A CA 1
ATOM 971 C C . ALA A 1 123 ? 23.049 10.731 -26.254 1.00 84.12 123 ALA A C 1
ATOM 973 O O . ALA A 1 123 ? 23.149 11.176 -27.393 1.00 84.12 123 ALA A O 1
ATOM 974 N N . GLY A 1 124 ? 23.721 9.647 -25.847 1.00 86.31 124 GLY A N 1
ATOM 975 C CA . GLY A 1 124 ? 24.683 8.914 -26.681 1.00 86.31 124 GLY A CA 1
ATOM 976 C C . GLY A 1 124 ? 24.061 7.879 -27.626 1.00 86.31 124 GLY A C 1
ATOM 977 O O . GLY A 1 124 ? 24.774 7.132 -28.296 1.00 86.31 124 GLY A O 1
ATOM 978 N N . ARG A 1 125 ? 22.725 7.794 -27.702 1.00 86.19 125 ARG A N 1
ATOM 979 C CA . ARG A 1 125 ? 22.024 6.757 -28.477 1.00 86.19 125 ARG A CA 1
ATOM 980 C C . ARG A 1 125 ? 22.450 6.725 -29.944 1.00 86.19 125 ARG A C 1
ATOM 982 O O . ARG A 1 125 ? 22.685 5.652 -30.491 1.00 86.19 125 ARG A O 1
ATOM 989 N N . ARG A 1 126 ? 22.573 7.897 -30.571 1.00 85.75 126 ARG A N 1
ATOM 990 C CA . ARG A 1 126 ? 22.950 8.025 -31.985 1.00 85.75 126 ARG A CA 1
ATOM 991 C C . ARG A 1 126 ? 24.359 7.490 -32.247 1.00 85.75 126 ARG A C 1
ATOM 993 O O . ARG A 1 126 ? 24.585 6.835 -33.257 1.00 85.75 126 ARG A O 1
ATOM 1000 N N . GLU A 1 127 ? 25.295 7.759 -31.345 1.00 89.38 127 GLU A N 1
ATOM 1001 C CA . GLU A 1 127 ? 26.692 7.325 -31.462 1.00 89.38 127 GLU A CA 1
ATOM 1002 C C . GLU A 1 127 ? 26.814 5.812 -31.276 1.00 89.38 127 GLU A C 1
ATOM 1004 O O . GLU A 1 127 ? 27.540 5.156 -32.022 1.00 89.38 127 GLU A O 1
ATOM 1009 N N . VAL A 1 128 ? 26.048 5.244 -30.341 1.00 88.06 128 VAL A N 1
ATOM 1010 C CA . VAL A 1 128 ? 25.964 3.793 -30.138 1.00 88.06 128 VAL A CA 1
ATOM 1011 C C . VAL A 1 128 ? 25.337 3.097 -31.349 1.00 88.06 128 VAL A C 1
ATOM 1013 O O . VAL A 1 128 ? 25.867 2.085 -31.797 1.00 88.06 128 VAL A O 1
ATOM 1016 N N . GLU A 1 129 ? 24.259 3.643 -31.920 1.00 90.50 129 GLU A N 1
ATOM 1017 C CA . GLU A 1 129 ? 23.642 3.118 -33.150 1.00 90.50 129 GLU A CA 1
ATOM 1018 C C . GLU A 1 129 ? 24.627 3.139 -34.332 1.00 90.50 129 GLU A C 1
ATOM 1020 O O . GLU A 1 129 ? 24.739 2.155 -35.061 1.00 90.50 129 GLU A O 1
ATOM 1025 N N . LEU A 1 130 ? 25.392 4.224 -34.494 1.00 91.88 130 LEU A N 1
ATOM 1026 C CA . LEU A 1 130 ? 26.423 4.325 -35.533 1.00 91.88 130 LEU A CA 1
ATOM 1027 C C . LEU A 1 130 ? 27.571 3.331 -35.316 1.00 91.88 130 LEU A C 1
ATOM 1029 O O . LEU A 1 130 ? 28.025 2.693 -36.266 1.00 91.88 130 LEU A O 1
ATOM 1033 N N . ALA A 1 131 ? 28.038 3.180 -34.076 1.00 91.75 131 ALA A N 1
ATOM 1034 C CA . ALA A 1 131 ? 29.075 2.212 -33.736 1.00 91.75 131 ALA A CA 1
ATOM 1035 C C . ALA A 1 131 ? 28.603 0.768 -33.969 1.00 91.75 131 ALA A C 1
ATOM 1037 O O . ALA A 1 131 ? 29.379 -0.056 -34.459 1.00 91.75 131 ALA A O 1
ATOM 1038 N N . LEU A 1 132 ? 27.333 0.475 -33.663 1.00 92.81 132 LEU A N 1
ATOM 1039 C CA . LEU A 1 132 ? 26.714 -0.821 -33.922 1.00 92.81 132 LEU A CA 1
ATOM 1040 C C . LEU A 1 132 ? 26.650 -1.110 -35.425 1.00 92.81 132 LEU A C 1
ATOM 1042 O O . LEU A 1 132 ? 27.168 -2.140 -35.847 1.00 92.81 132 LEU A O 1
ATOM 1046 N N . ALA A 1 133 ? 26.123 -0.180 -36.226 1.00 92.88 133 ALA A N 1
ATOM 1047 C CA . ALA A 1 133 ? 26.057 -0.325 -37.682 1.00 92.88 133 ALA A CA 1
ATOM 1048 C C . ALA A 1 133 ? 27.451 -0.559 -38.293 1.00 92.88 133 ALA A C 1
ATOM 1050 O O . ALA A 1 133 ? 27.656 -1.492 -39.065 1.00 92.88 133 ALA A O 1
ATOM 1051 N N . HIS A 1 134 ? 28.454 0.216 -37.864 1.00 93.50 134 HIS A N 1
ATOM 1052 C CA . HIS A 1 134 ? 29.835 0.031 -38.316 1.00 93.50 134 HIS A CA 1
ATOM 1053 C C . HIS A 1 134 ? 30.394 -1.361 -37.983 1.00 93.50 134 HIS A C 1
ATOM 1055 O O . HIS A 1 134 ? 31.144 -1.958 -38.765 1.00 93.50 134 HIS A O 1
ATOM 1061 N N . TRP A 1 135 ? 30.081 -1.874 -36.793 1.00 95.00 135 TRP A N 1
ATOM 1062 C CA . TRP A 1 135 ? 30.519 -3.200 -36.379 1.00 95.00 135 TRP A CA 1
ATOM 1063 C C . TRP A 1 135 ? 29.818 -4.305 -37.175 1.00 95.00 135 TRP A C 1
ATOM 1065 O O . TRP A 1 135 ? 30.477 -5.268 -37.576 1.00 95.00 135 TRP A O 1
ATOM 1075 N N . GLU A 1 136 ? 28.520 -4.155 -37.440 1.00 93.69 136 GLU A N 1
ATOM 1076 C CA . GLU A 1 136 ? 27.737 -5.076 -38.265 1.00 93.69 136 GLU A CA 1
ATOM 1077 C C . GLU A 1 136 ? 28.291 -5.146 -39.692 1.00 93.69 136 GLU A C 1
ATOM 1079 O O . GLU A 1 136 ? 28.633 -6.244 -40.141 1.00 93.69 136 GLU A O 1
ATOM 1084 N N . ASP A 1 137 ? 28.540 -3.999 -40.332 1.00 92.38 137 ASP A N 1
ATOM 1085 C CA . ASP A 1 137 ? 29.156 -3.917 -41.664 1.00 92.38 137 ASP A CA 1
ATOM 1086 C C . ASP A 1 137 ? 30.503 -4.654 -41.710 1.00 92.38 137 ASP A C 1
ATOM 1088 O O . ASP A 1 137 ? 30.784 -5.465 -42.599 1.00 92.38 137 ASP A O 1
ATOM 1092 N N . ARG A 1 138 ? 31.366 -4.422 -40.711 1.00 92.44 138 ARG A N 1
ATOM 1093 C CA . ARG A 1 138 ? 32.670 -5.100 -40.631 1.00 92.44 138 ARG A CA 1
ATOM 1094 C C . ARG A 1 138 ? 32.537 -6.599 -40.408 1.00 92.44 138 ARG A C 1
ATOM 1096 O O . ARG A 1 138 ? 33.360 -7.364 -40.923 1.00 92.44 138 ARG A O 1
ATOM 1103 N N . ARG A 1 139 ? 31.552 -7.032 -39.622 1.00 93.31 139 ARG A N 1
ATOM 1104 C CA . ARG A 1 139 ? 31.288 -8.453 -39.381 1.00 93.31 139 ARG A CA 1
ATOM 1105 C C . ARG A 1 139 ? 30.832 -9.136 -40.666 1.00 93.31 139 ARG A C 1
ATOM 1107 O O . ARG A 1 139 ? 31.338 -10.214 -40.976 1.00 93.31 139 ARG A O 1
ATOM 1114 N N . GLU A 1 140 ? 29.938 -8.508 -41.422 1.00 90.12 140 GLU A N 1
ATOM 1115 C CA . GLU A 1 140 ? 29.451 -9.031 -42.699 1.00 90.12 140 GLU A CA 1
ATOM 1116 C C . GLU A 1 140 ? 30.556 -9.108 -43.750 1.00 90.12 140 GLU A C 1
ATOM 1118 O O . GLU A 1 140 ? 30.736 -10.160 -44.366 1.00 90.12 140 GLU A O 1
ATOM 1123 N N . LEU A 1 141 ? 31.371 -8.058 -43.885 1.00 88.00 141 LEU A N 1
ATOM 1124 C CA . LEU A 1 141 ? 32.524 -8.056 -44.789 1.00 88.00 141 LEU A CA 1
ATOM 1125 C C . LEU A 1 141 ? 33.511 -9.182 -44.467 1.00 88.00 141 LEU A C 1
ATOM 1127 O O . LEU A 1 141 ? 33.973 -9.879 -45.371 1.00 88.00 141 LEU A O 1
ATOM 1131 N N . ARG A 1 142 ? 33.814 -9.407 -43.182 1.00 87.00 142 ARG A N 1
ATOM 1132 C CA . ARG A 1 142 ? 34.677 -10.523 -42.762 1.00 87.00 142 ARG A CA 1
ATOM 1133 C C . ARG A 1 142 ? 34.049 -11.873 -43.086 1.00 87.00 142 ARG A C 1
ATOM 1135 O O . ARG A 1 142 ? 34.736 -12.740 -43.615 1.00 87.00 142 ARG A O 1
ATOM 1142 N N . ALA A 1 143 ? 32.757 -12.049 -42.815 1.00 86.50 143 ALA A N 1
ATOM 1143 C CA . ALA A 1 143 ? 32.053 -13.287 -43.133 1.00 86.50 143 ALA A CA 1
ATOM 1144 C C . ALA A 1 143 ? 32.035 -13.564 -44.647 1.00 86.50 143 ALA A C 1
ATOM 1146 O O . ALA A 1 143 ? 32.249 -14.703 -45.066 1.00 86.50 143 ALA A O 1
ATOM 1147 N N . ALA A 1 144 ? 31.828 -12.535 -45.473 1.00 82.25 144 ALA A N 1
ATOM 1148 C CA . ALA A 1 144 ? 31.898 -12.636 -46.926 1.00 82.25 144 ALA A CA 1
ATOM 1149 C C . ALA A 1 144 ? 33.317 -12.989 -47.401 1.00 82.25 144 ALA A C 1
ATOM 1151 O O . ALA A 1 144 ? 33.485 -13.929 -48.175 1.00 82.25 144 ALA A O 1
ATOM 1152 N N . ALA A 1 145 ? 34.345 -12.313 -46.880 1.00 80.50 145 ALA A N 1
ATOM 1153 C CA . ALA A 1 145 ? 35.740 -12.598 -47.207 1.00 80.50 145 ALA A CA 1
ATOM 1154 C C . ALA A 1 145 ? 36.144 -14.035 -46.836 1.00 80.50 145 ALA A C 1
ATOM 1156 O O . ALA A 1 145 ? 36.769 -14.724 -47.642 1.00 80.50 145 ALA A O 1
ATOM 1157 N N . SER A 1 146 ? 35.737 -14.527 -45.660 1.00 77.25 146 SER A N 1
ATOM 1158 C CA . SER A 1 146 ? 35.983 -15.912 -45.244 1.00 77.25 146 SER A CA 1
ATOM 1159 C C . SER A 1 146 ? 35.278 -16.930 -46.145 1.00 77.25 146 SER A C 1
ATOM 1161 O O . SER A 1 146 ? 35.874 -17.955 -46.470 1.00 77.25 146 SER A O 1
ATOM 1163 N N . LYS A 1 147 ? 34.048 -16.650 -46.601 1.00 75.75 147 LYS A N 1
ATOM 1164 C CA . LYS A 1 147 ? 33.345 -17.506 -47.576 1.00 75.75 147 LYS A CA 1
ATOM 1165 C C . LYS A 1 147 ? 34.079 -17.552 -48.919 1.00 75.75 147 LYS A C 1
ATOM 1167 O O . LYS A 1 147 ? 34.249 -18.632 -49.474 1.00 75.75 147 LYS A O 1
ATOM 1172 N N . THR A 1 148 ? 34.554 -16.414 -49.421 1.00 68.12 148 THR A N 1
ATOM 1173 C CA . THR A 1 148 ? 35.289 -16.343 -50.695 1.00 68.12 148 THR A CA 1
ATOM 1174 C C . THR A 1 148 ? 36.651 -17.041 -50.609 1.00 68.12 148 THR A C 1
ATOM 1176 O O . THR A 1 148 ? 37.002 -17.811 -51.503 1.00 68.12 148 THR A O 1
ATOM 1179 N N . ALA A 1 149 ? 37.386 -16.852 -49.507 1.00 66.31 149 ALA A N 1
ATOM 1180 C CA . ALA A 1 149 ? 38.671 -17.511 -49.266 1.00 66.31 149 ALA A CA 1
ATOM 1181 C C . ALA A 1 149 ? 38.533 -19.036 -49.104 1.00 66.31 149 ALA A C 1
ATOM 1183 O O . ALA A 1 149 ? 39.320 -19.785 -49.678 1.00 66.31 149 ALA A O 1
ATOM 1184 N N . GLY A 1 150 ? 37.505 -19.507 -48.387 1.00 63.41 150 GLY A N 1
ATOM 1185 C CA . GLY A 1 150 ? 37.238 -20.939 -48.202 1.00 63.41 150 GLY A CA 1
ATOM 1186 C C . GLY A 1 150 ? 36.815 -21.673 -49.481 1.00 63.41 150 GLY A C 1
ATOM 1187 O O . GLY A 1 150 ? 36.968 -22.887 -49.567 1.00 63.41 150 GLY A O 1
ATOM 1188 N N . LEU A 1 151 ? 36.325 -20.948 -50.492 1.00 63.91 151 LEU A N 1
ATOM 1189 C CA . LEU A 1 151 ? 35.964 -21.504 -51.799 1.00 63.91 151 LEU A CA 1
ATOM 1190 C C . LEU A 1 151 ? 37.134 -21.525 -52.800 1.00 63.91 151 LEU A C 1
ATOM 1192 O O . LEU A 1 151 ? 36.961 -22.051 -53.898 1.00 63.91 151 LEU A O 1
ATOM 1196 N N . GLY A 1 152 ? 38.298 -20.952 -52.462 1.00 55.84 152 GLY A N 1
ATOM 1197 C CA . GLY A 1 152 ? 39.479 -20.917 -53.337 1.00 55.84 152 GLY A CA 1
ATOM 1198 C C . GLY A 1 152 ? 39.271 -20.168 -54.662 1.00 55.84 152 GLY A C 1
ATOM 1199 O O . GLY A 1 152 ? 40.007 -20.395 -55.620 1.00 55.84 152 GLY A O 1
ATOM 1200 N N . ARG A 1 153 ? 38.250 -19.305 -54.752 1.00 55.47 153 ARG A N 1
ATOM 1201 C CA . ARG A 1 153 ? 37.868 -18.599 -55.985 1.00 55.47 153 ARG A CA 1
ATOM 1202 C C . ARG A 1 153 ? 38.208 -17.116 -55.884 1.00 55.47 153 ARG A C 1
ATOM 1204 O O . ARG A 1 153 ? 37.808 -16.447 -54.936 1.00 55.47 153 ARG A O 1
ATOM 1211 N N . VAL A 1 154 ? 38.897 -16.595 -56.898 1.00 59.31 154 VAL A N 1
ATOM 1212 C CA . VAL A 1 154 ? 39.049 -15.150 -57.116 1.00 59.31 154 VAL A CA 1
ATOM 1213 C C . VAL A 1 154 ? 37.735 -14.635 -57.704 1.00 59.31 154 VAL A C 1
ATOM 1215 O O . VAL A 1 154 ? 37.313 -15.094 -58.764 1.00 59.31 154 VAL A O 1
ATOM 1218 N N . ALA A 1 155 ? 37.064 -13.720 -57.006 1.00 60.41 155 ALA A N 1
ATOM 1219 C CA . ALA A 1 155 ? 35.851 -13.073 -57.495 1.00 60.41 155 ALA A CA 1
ATOM 1220 C C . ALA A 1 155 ? 36.202 -11.706 -58.099 1.00 60.41 155 ALA A C 1
ATOM 1222 O O . ALA A 1 155 ? 36.817 -10.876 -57.433 1.00 60.41 155 ALA A O 1
ATOM 1223 N N . PHE A 1 156 ? 35.794 -11.473 -59.348 1.00 59.09 156 PHE A N 1
ATOM 1224 C CA . PHE A 1 156 ? 35.872 -10.170 -60.006 1.00 59.09 156 PHE A CA 1
ATOM 1225 C C . PHE A 1 156 ? 34.477 -9.545 -60.008 1.00 59.09 156 PHE A C 1
ATOM 1227 O O . PHE A 1 156 ? 33.533 -10.146 -60.518 1.00 59.09 156 PHE A O 1
ATOM 1234 N N . LEU A 1 157 ? 34.343 -8.352 -59.430 1.00 67.38 157 LEU A N 1
ATOM 1235 C CA . LEU A 1 157 ? 33.133 -7.539 -59.529 1.00 67.38 157 LEU A CA 1
ATOM 1236 C C . LEU A 1 157 ? 33.356 -6.481 -60.609 1.00 67.38 157 LEU A C 1
ATOM 1238 O O . LEU A 1 157 ? 34.277 -5.674 -60.503 1.00 67.38 157 LEU A O 1
ATOM 1242 N N . THR A 1 158 ? 32.517 -6.493 -61.641 1.00 64.88 158 THR A N 1
ATOM 1243 C CA . THR A 1 158 ? 32.469 -5.448 -62.667 1.00 64.88 158 THR A CA 1
ATOM 1244 C C . THR A 1 158 ? 31.102 -4.774 -62.627 1.00 64.88 158 THR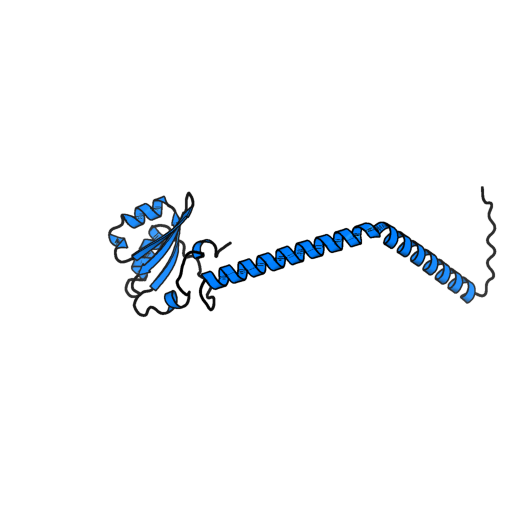 A C 1
ATOM 1246 O O . THR A 1 158 ? 30.067 -5.431 -62.524 1.00 64.88 158 THR A O 1
ATOM 1249 N N . GLY A 1 159 ? 31.098 -3.445 -62.670 1.00 70.38 159 GLY A N 1
ATOM 1250 C CA . GLY A 1 159 ? 29.892 -2.627 -62.633 1.00 70.38 159 GLY A CA 1
ATOM 1251 C C . GLY A 1 159 ? 30.229 -1.169 -62.920 1.00 70.38 159 GLY A C 1
ATOM 1252 O O . GLY A 1 159 ? 31.363 -0.740 -62.706 1.00 70.38 159 GLY A O 1
ATOM 1253 N N . TRP A 1 160 ? 29.256 -0.424 -63.435 1.00 55.09 160 TRP A N 1
ATOM 1254 C CA . TRP A 1 160 ? 29.394 1.003 -63.716 1.00 55.09 160 TRP A CA 1
ATOM 1255 C C . TRP A 1 160 ? 28.878 1.808 -62.525 1.00 55.09 160 TRP A C 1
ATOM 1257 O O . TRP A 1 160 ? 27.792 1.529 -62.019 1.00 55.09 160 TRP A O 1
ATOM 1267 N N . VAL A 1 161 ? 29.657 2.798 -62.088 1.00 63.34 161 VAL A N 1
ATOM 1268 C CA . VAL A 1 161 ? 29.199 3.814 -61.134 1.00 63.34 161 VAL A CA 1
ATOM 1269 C C . VAL A 1 161 ? 28.624 4.956 -61.967 1.00 63.34 161 VAL A C 1
ATOM 1271 O O . VAL A 1 161 ? 29.364 5.579 -62.728 1.00 63.34 161 VAL A O 1
ATOM 1274 N N . LEU A 1 162 ? 27.306 5.143 -61.889 1.00 42.31 162 LEU A N 1
ATOM 1275 C CA . LEU A 1 162 ? 26.582 6.272 -62.483 1.00 42.31 162 LEU A CA 1
ATOM 1276 C C . LEU A 1 162 ? 26.648 7.493 -61.564 1.00 42.31 162 LEU A C 1
ATOM 1278 O O . LEU A 1 162 ? 26.539 7.293 -60.332 1.00 42.31 162 LEU A O 1
#

pLDDT: mean 76.68, std 13.81, range [42.31, 95.0]

Radius of gyration: 34.78 Å; chains: 1; bounding box: 66×35×95 Å

Secondary structure (DSSP, 8-state):
-TTGGGTT--SBTTTTTT-SS-EEEEEEEEHHHHHHHHH-GGGTTEEEEEEEEETTEEEEEEEE-GGGHHHHHHHHHHTT-EE------SSBHHHHHHHHHHHHHHHHHHHHHHHHHHHHHHHTHHHHHHHHHHHHHHHHHHHHHHHHHHTT-PPPP-----

Foldseek 3Di:
DLLVLVQPPPDAPVVCVPPPFKHKFKWKAFPVLVVVCVVDPLLVQWDKDFSDDDPTMTIMMIMGTPVCVVSNVVSCVVSPTDTRPDPNDPDHSNVVVVVVVVVVVVVVVVVVVVVVVVVVVVVCVVVVVVVVVVVVVVVVVVVVVVVCVVVVDDDDDDDDDD